Protein AF-A0A942S3J7-F1 (afdb_monomer_lite)

pLDDT: mean 84.18, std 12.58, range [35.84, 96.0]

Sequence (161 aa):
MYAARELVDISQEQAAKLLNTSKQAIADAEAGRLNPMPLKLLKGAAELYGVSSDWLLGIVDDWERDPQTQGSRDFLSGLYNAHLRHYAELVARQDEIQQVNAQALAAIQEIIEAFGIFQNLNPEFQDQMGGARLLKAIKSAETINARLTRENTGKPQLNTR

Foldseek 3Di:
DVVLCVLVPDDLCVLCVQLVHDSVLSVCLVVVNDPPDDPSSLVSSCVVSVFDSCVSVVVDVDRHDDPVVVVVVVVVVVVVVVVVVVVVVVVVVVVVVVVVLVVVLVVLVVVLVVVVVVCVVPVCLCVDDCSVVVVVVNVVSVVVSVVSVVVVVPDDDPPDD

Structure (mmCIF, N/CA/C/O backbone):
data_AF-A0A942S3J7-F1
#
_entry.id   AF-A0A942S3J7-F1
#
loop_
_atom_site.group_PDB
_atom_site.id
_atom_site.type_symbol
_atom_site.label_atom_id
_atom_site.label_alt_id
_atom_site.label_comp_id
_atom_site.label_asym_id
_atom_site.label_entity_id
_atom_site.label_seq_id
_atom_site.pdbx_PDB_ins_code
_atom_site.Cartn_x
_atom_site.Cartn_y
_atom_site.Cartn_z
_atom_site.occupancy
_atom_site.B_iso_or_equiv
_atom_site.auth_seq_id
_atom_site.auth_comp_id
_atom_site.auth_asym_id
_atom_site.auth_atom_id
_atom_site.pdbx_PDB_model_num
ATOM 1 N N . MET A 1 1 ? 21.045 -3.468 -24.730 1.00 85.50 1 MET A N 1
ATOM 2 C CA . MET A 1 1 ? 19.676 -3.001 -25.078 1.00 85.50 1 MET A CA 1
ATOM 3 C C . MET A 1 1 ? 18.541 -3.805 -24.442 1.00 85.50 1 MET A C 1
ATOM 5 O O . MET A 1 1 ? 17.648 -3.169 -23.906 1.00 85.50 1 MET A O 1
ATOM 9 N N . TYR A 1 2 ? 18.554 -5.147 -24.455 1.00 90.81 2 TYR A N 1
ATOM 10 C CA . TYR A 1 2 ? 17.473 -5.968 -23.869 1.00 90.81 2 TYR A CA 1
ATOM 11 C C . TYR A 1 2 ? 17.124 -5.573 -22.423 1.00 90.81 2 TYR A C 1
ATOM 13 O O . TYR A 1 2 ? 15.979 -5.247 -22.131 1.00 90.81 2 TYR A O 1
ATOM 21 N N . ALA A 1 3 ? 18.135 -5.503 -21.549 1.00 88.75 3 ALA A N 1
ATOM 22 C CA . ALA A 1 3 ? 17.953 -5.142 -20.143 1.00 88.75 3 ALA A CA 1
ATOM 23 C C . ALA A 1 3 ? 17.284 -3.765 -19.957 1.00 88.75 3 ALA A C 1
ATOM 25 O O . ALA A 1 3 ? 16.459 -3.603 -19.070 1.00 88.75 3 ALA A O 1
ATOM 26 N N . ALA A 1 4 ? 17.581 -2.796 -20.830 1.00 88.94 4 ALA A N 1
ATOM 27 C CA . ALA A 1 4 ? 16.986 -1.458 -20.799 1.00 88.94 4 ALA A CA 1
ATOM 28 C C . ALA A 1 4 ? 15.475 -1.485 -21.039 1.00 88.94 4 ALA A C 1
ATOM 30 O O . ALA A 1 4 ? 14.718 -0.782 -20.380 1.00 88.94 4 ALA A O 1
ATOM 31 N N . ARG A 1 5 ? 15.045 -2.309 -21.999 1.00 93.12 5 ARG A N 1
ATOM 32 C CA . ARG A 1 5 ? 13.634 -2.460 -22.338 1.00 93.12 5 ARG A CA 1
ATOM 33 C C . ARG A 1 5 ? 12.869 -3.143 -21.203 1.00 93.12 5 ARG A C 1
ATOM 35 O O . ARG A 1 5 ? 11.759 -2.725 -20.894 1.00 93.12 5 ARG A O 1
ATOM 42 N N . GLU A 1 6 ? 13.471 -4.156 -20.580 1.00 91.19 6 GLU A N 1
ATOM 43 C CA . GLU A 1 6 ? 12.883 -4.862 -19.434 1.00 91.19 6 GLU A CA 1
ATOM 44 C C . GLU A 1 6 ? 12.699 -3.944 -18.216 1.00 91.19 6 GLU A C 1
ATOM 46 O O . GLU A 1 6 ? 11.687 -4.055 -17.534 1.00 91.19 6 GLU A O 1
ATOM 51 N N . LEU A 1 7 ? 13.604 -2.983 -17.975 1.00 85.88 7 LEU A N 1
ATOM 52 C CA . LEU A 1 7 ? 13.453 -2.000 -16.886 1.00 85.88 7 LEU A CA 1
ATOM 53 C C . LEU A 1 7 ? 12.169 -1.162 -16.996 1.00 85.88 7 LEU A C 1
ATOM 55 O O . LEU A 1 7 ? 11.655 -0.697 -15.981 1.00 85.88 7 LEU A O 1
ATOM 59 N N . VAL A 1 8 ? 11.663 -0.961 -18.214 1.00 87.44 8 VAL A N 1
ATOM 60 C CA . VAL A 1 8 ? 10.459 -0.160 -18.494 1.00 87.44 8 VAL A CA 1
ATOM 61 C C . VAL A 1 8 ? 9.230 -1.045 -18.762 1.00 87.44 8 VAL A C 1
ATOM 63 O O . VAL A 1 8 ? 8.148 -0.526 -19.007 1.00 87.44 8 VAL A O 1
ATOM 66 N N . ASP A 1 9 ? 9.376 -2.373 -18.692 1.00 92.00 9 ASP A N 1
ATOM 67 C CA . ASP A 1 9 ? 8.303 -3.367 -18.865 1.00 92.00 9 ASP A CA 1
ATOM 68 C C . ASP A 1 9 ? 7.472 -3.183 -20.154 1.00 92.00 9 ASP A C 1
ATOM 70 O O . ASP A 1 9 ? 6.239 -3.209 -20.164 1.00 92.00 9 ASP A O 1
ATOM 74 N N . ILE A 1 10 ? 8.155 -2.963 -21.285 1.00 92.94 10 ILE A N 1
ATOM 75 C CA . ILE A 1 10 ? 7.510 -2.863 -22.605 1.00 92.94 10 ILE A CA 1
ATOM 76 C C . ILE A 1 10 ? 7.964 -3.977 -23.547 1.00 92.94 10 ILE A C 1
ATOM 78 O O . ILE A 1 10 ? 9.126 -4.374 -23.568 1.00 92.94 10 ILE A O 1
ATOM 82 N N . SER A 1 11 ? 7.066 -4.458 -24.404 1.00 95.38 11 SER A N 1
ATOM 83 C CA . SER A 1 11 ? 7.397 -5.446 -25.440 1.00 95.38 11 SER A CA 1
ATOM 84 C C . SER A 1 11 ? 8.248 -4.850 -26.573 1.00 95.38 11 SER A C 1
ATOM 86 O O . SER A 1 11 ? 8.221 -3.646 -26.838 1.00 95.38 11 SER A O 1
ATOM 88 N N . GLN A 1 12 ? 8.951 -5.705 -27.326 1.00 94.88 12 GLN A N 1
ATOM 89 C CA . GLN A 1 12 ? 9.704 -5.290 -28.522 1.00 94.88 12 GLN A CA 1
ATOM 90 C C . GLN A 1 12 ? 8.820 -4.601 -29.578 1.00 94.88 12 GLN A C 1
ATOM 92 O O . GLN A 1 12 ? 9.274 -3.703 -30.284 1.00 94.88 12 GLN A O 1
ATOM 97 N N . GLU A 1 13 ? 7.549 -4.999 -29.693 1.00 96.00 13 GLU A N 1
ATOM 98 C CA . GLU A 1 13 ? 6.592 -4.382 -30.622 1.00 96.00 13 GLU A CA 1
ATOM 99 C C . GLU A 1 13 ? 6.203 -2.967 -30.197 1.00 96.00 13 GLU A C 1
ATOM 101 O O . GLU A 1 13 ? 6.095 -2.075 -31.039 1.00 96.00 13 GLU A O 1
ATOM 106 N N . GLN A 1 14 ? 6.013 -2.745 -28.896 1.00 93.56 14 GLN A N 1
ATOM 107 C CA . GLN A 1 14 ? 5.754 -1.413 -28.353 1.00 93.56 14 GLN A CA 1
ATOM 108 C C . GLN A 1 14 ? 6.986 -0.517 -28.504 1.00 93.56 14 GLN A C 1
ATOM 110 O O . GLN A 1 14 ? 6.858 0.603 -28.995 1.00 93.56 14 GLN A O 1
ATOM 115 N N . ALA A 1 15 ? 8.177 -1.030 -28.184 1.00 94.06 15 ALA A N 1
ATOM 116 C CA . ALA A 1 15 ? 9.434 -0.311 -28.377 1.00 94.06 15 ALA A CA 1
ATOM 117 C C . ALA A 1 15 ? 9.639 0.101 -29.844 1.00 94.06 15 ALA A C 1
ATOM 119 O O . ALA A 1 15 ? 9.968 1.251 -30.123 1.00 94.06 15 ALA A O 1
ATOM 120 N N . ALA A 1 16 ? 9.374 -0.802 -30.792 1.00 95.12 16 ALA A N 1
ATOM 121 C CA . ALA A 1 16 ? 9.476 -0.520 -32.222 1.00 95.12 16 ALA A CA 1
ATOM 122 C C . ALA A 1 16 ? 8.545 0.622 -32.665 1.00 95.12 16 ALA A C 1
ATOM 124 O O . ALA A 1 16 ? 8.973 1.517 -33.393 1.00 95.12 16 ALA A O 1
ATOM 125 N N . LYS A 1 17 ? 7.297 0.637 -32.173 1.00 94.69 17 LYS A N 1
ATOM 126 C CA . LYS A 1 17 ? 6.339 1.724 -32.438 1.00 94.69 17 LYS A CA 1
ATOM 127 C C . LYS A 1 17 ? 6.819 3.060 -31.869 1.00 94.69 17 LYS A C 1
ATOM 129 O O . LYS A 1 17 ? 6.764 4.065 -32.569 1.00 94.69 17 LYS A O 1
ATOM 134 N N . LEU A 1 18 ? 7.309 3.070 -30.629 1.00 92.94 18 LEU A N 1
ATOM 135 C CA . LEU A 1 18 ? 7.769 4.286 -29.946 1.00 92.94 18 LEU A CA 1
ATOM 136 C C . LEU A 1 18 ? 9.058 4.850 -30.559 1.00 92.94 18 LEU A C 1
ATOM 138 O O . LEU A 1 18 ? 9.212 6.062 -30.671 1.00 92.94 18 LEU A O 1
ATOM 142 N N . LEU A 1 19 ? 9.958 3.976 -31.011 1.00 93.06 19 LEU A N 1
ATOM 143 C CA . LEU A 1 19 ? 11.226 4.342 -31.650 1.00 93.06 19 LEU A CA 1
ATOM 144 C C . LEU A 1 19 ? 11.107 4.530 -33.169 1.00 93.06 19 LEU A C 1
ATOM 146 O O . LEU A 1 19 ? 12.117 4.763 -33.834 1.00 93.06 19 LEU A O 1
ATOM 150 N N . ASN A 1 20 ? 9.890 4.430 -33.716 1.00 92.94 20 ASN A N 1
ATOM 151 C CA . ASN A 1 20 ? 9.599 4.526 -35.145 1.00 92.94 20 ASN A CA 1
ATOM 152 C C . ASN A 1 20 ? 10.523 3.634 -36.000 1.00 92.94 20 ASN A C 1
ATOM 154 O O . ASN A 1 20 ? 11.146 4.076 -36.967 1.00 92.94 20 ASN A O 1
ATOM 158 N N . THR A 1 21 ? 10.649 2.370 -35.598 1.00 93.25 21 THR A N 1
ATOM 159 C CA . THR A 1 21 ? 11.492 1.361 -36.248 1.00 93.25 21 THR A CA 1
ATOM 160 C C . THR A 1 21 ? 10.749 0.029 -36.373 1.00 93.25 21 THR A C 1
ATOM 162 O O . THR A 1 21 ? 9.602 -0.107 -35.950 1.00 93.25 21 THR A O 1
ATOM 165 N N . SER A 1 22 ? 11.376 -0.977 -36.983 1.00 94.25 22 SER A N 1
ATOM 166 C CA . SER A 1 22 ? 10.793 -2.316 -37.089 1.00 94.25 22 SER A CA 1
ATOM 167 C C . SER A 1 22 ? 11.074 -3.158 -35.840 1.00 94.25 22 SER A C 1
ATOM 169 O O . SER A 1 22 ? 12.125 -3.032 -35.210 1.00 94.25 22 SER A O 1
ATOM 171 N N . LYS A 1 23 ? 10.163 -4.086 -35.512 1.00 95.06 23 LYS A N 1
ATOM 172 C CA . LYS A 1 23 ? 10.375 -5.093 -34.454 1.00 95.06 23 LYS A CA 1
ATOM 173 C C . LYS A 1 23 ? 11.680 -5.867 -34.669 1.00 95.06 23 LYS A C 1
ATOM 175 O O . LYS A 1 23 ? 12.413 -6.113 -33.718 1.00 95.06 23 LYS A O 1
ATOM 180 N N . GLN A 1 24 ? 11.984 -6.199 -35.925 1.00 93.94 24 GLN A N 1
ATOM 181 C CA . GLN A 1 24 ? 13.206 -6.906 -36.296 1.00 93.94 24 GLN A CA 1
ATOM 182 C C . GLN A 1 24 ? 14.460 -6.089 -35.960 1.00 93.94 24 GLN A C 1
ATOM 184 O O . GLN A 1 24 ? 15.395 -6.626 -35.378 1.00 93.94 24 GLN A O 1
ATOM 189 N N . ALA A 1 25 ? 14.456 -4.782 -36.240 1.00 92.00 25 ALA A N 1
ATOM 190 C CA . ALA A 1 25 ? 15.571 -3.907 -35.889 1.00 92.00 25 ALA A CA 1
ATOM 191 C C . ALA A 1 25 ? 15.788 -3.822 -34.370 1.00 92.00 25 ALA A C 1
ATOM 193 O O . ALA A 1 25 ? 16.934 -3.794 -33.932 1.00 92.00 25 ALA A O 1
ATOM 194 N N . ILE A 1 26 ? 14.717 -3.830 -33.564 1.00 94.50 26 ILE A N 1
ATOM 195 C CA . ILE A 1 26 ? 14.831 -3.919 -32.099 1.00 94.50 26 ILE A CA 1
ATOM 196 C C . ILE A 1 26 ? 15.447 -5.256 -31.684 1.00 94.50 26 ILE A C 1
ATOM 198 O O . ILE A 1 26 ? 16.410 -5.266 -30.926 1.00 94.50 26 ILE A O 1
ATOM 202 N N . ALA A 1 27 ? 14.951 -6.374 -32.216 1.00 94.38 27 ALA A N 1
ATOM 203 C CA . ALA A 1 27 ? 15.473 -7.701 -31.891 1.00 94.38 27 ALA A CA 1
ATOM 204 C C . ALA A 1 27 ? 16.959 -7.859 -32.270 1.00 94.38 27 ALA A C 1
ATOM 206 O O . ALA A 1 27 ? 17.741 -8.428 -31.507 1.00 94.38 27 ALA A O 1
ATOM 207 N N . ASP A 1 28 ? 17.372 -7.331 -33.423 1.00 93.12 28 ASP A N 1
ATOM 208 C CA . ASP A 1 28 ? 18.769 -7.361 -33.858 1.00 93.12 28 ASP A CA 1
ATOM 209 C C . ASP A 1 28 ? 19.652 -6.404 -33.052 1.00 93.12 28 ASP A C 1
ATOM 211 O O . ASP A 1 28 ? 20.807 -6.732 -32.778 1.00 93.12 28 ASP A O 1
ATOM 215 N N . ALA A 1 29 ? 19.124 -5.261 -32.613 1.00 91.81 29 ALA A N 1
ATOM 216 C CA . ALA A 1 29 ? 19.831 -4.354 -31.713 1.00 91.81 29 ALA A CA 1
ATOM 217 C C . ALA A 1 29 ? 20.007 -4.955 -30.307 1.00 91.81 29 ALA A C 1
ATOM 219 O O . ALA A 1 29 ? 21.085 -4.863 -29.722 1.00 91.81 29 ALA A O 1
ATOM 220 N N . GLU A 1 30 ? 18.981 -5.623 -29.776 1.00 91.81 30 GLU A N 1
ATOM 221 C CA . GLU A 1 30 ? 19.030 -6.321 -28.486 1.00 91.81 30 GLU A CA 1
ATOM 222 C C . GLU A 1 30 ? 20.021 -7.483 -28.486 1.00 91.81 30 GLU A C 1
ATOM 224 O O . GLU A 1 30 ? 20.713 -7.687 -27.491 1.00 91.81 30 GLU A O 1
ATOM 229 N N . ALA A 1 31 ? 20.120 -8.199 -29.606 1.00 90.38 31 ALA A N 1
ATOM 230 C CA . ALA A 1 31 ? 21.060 -9.296 -29.790 1.00 90.38 31 ALA A CA 1
ATOM 231 C C . ALA A 1 31 ? 22.469 -8.853 -30.229 1.00 90.38 31 ALA A C 1
ATOM 233 O O . ALA A 1 31 ? 23.307 -9.707 -30.511 1.00 90.38 31 ALA A O 1
ATOM 234 N N . GLY A 1 32 ? 22.727 -7.544 -30.355 1.00 86.75 32 GLY A N 1
ATOM 235 C CA . GLY A 1 32 ? 24.021 -7.009 -30.795 1.00 86.75 32 GLY A CA 1
ATOM 236 C C . GLY A 1 32 ? 24.373 -7.296 -32.262 1.00 86.75 32 GLY A C 1
ATOM 237 O O . GLY A 1 32 ? 25.516 -7.113 -32.669 1.00 86.75 32 GLY A O 1
ATOM 238 N N . ARG A 1 33 ? 23.406 -7.743 -33.072 1.00 88.81 33 ARG A N 1
ATOM 239 C CA . ARG A 1 33 ? 23.584 -8.038 -34.505 1.00 88.81 33 ARG A CA 1
ATOM 240 C C . ARG A 1 33 ? 23.423 -6.809 -35.397 1.00 88.81 33 ARG A C 1
ATOM 242 O O . ARG A 1 33 ? 23.863 -6.828 -36.544 1.00 88.81 33 ARG A O 1
ATOM 249 N N . LEU A 1 34 ? 22.793 -5.747 -34.896 1.00 85.88 34 LEU A N 1
ATOM 250 C CA . LEU A 1 34 ? 22.601 -4.509 -35.646 1.00 85.88 34 LEU A CA 1
ATOM 251 C C . LEU A 1 34 ? 23.893 -3.676 -35.657 1.00 85.88 34 LEU A C 1
ATOM 253 O O . LEU A 1 34 ? 24.117 -2.851 -34.771 1.00 85.88 34 LEU A O 1
ATOM 257 N N . ASN A 1 35 ? 24.732 -3.891 -36.672 1.00 81.56 35 ASN A N 1
ATOM 258 C CA . ASN A 1 35 ? 25.997 -3.180 -36.857 1.00 81.56 35 ASN A CA 1
ATOM 259 C C . ASN A 1 35 ? 26.111 -2.593 -38.285 1.00 81.56 35 ASN A C 1
ATOM 261 O O . ASN A 1 35 ? 26.051 -3.361 -39.246 1.00 81.56 35 ASN A O 1
ATOM 265 N N . PRO A 1 36 ? 26.298 -1.267 -38.452 1.00 79.44 36 PRO A N 1
ATOM 266 C CA . PRO A 1 36 ? 26.341 -0.244 -37.404 1.00 79.44 36 PRO A CA 1
ATOM 267 C C . PRO A 1 36 ? 24.953 0.065 -36.831 1.00 79.44 36 PRO A C 1
ATOM 269 O O . PRO A 1 36 ? 23.967 0.159 -37.564 1.00 79.44 36 PRO A O 1
ATOM 272 N N . MET A 1 37 ? 24.880 0.274 -35.513 1.00 86.38 37 MET A N 1
ATOM 273 C CA . MET A 1 37 ? 23.650 0.736 -34.871 1.00 86.38 37 MET A CA 1
ATOM 274 C C . MET A 1 37 ? 23.370 2.190 -35.286 1.00 86.38 37 MET A C 1
ATOM 276 O O . MET A 1 37 ? 24.226 3.057 -35.088 1.00 86.38 37 MET A O 1
ATOM 280 N N . PRO A 1 38 ? 22.181 2.508 -35.833 1.00 91.50 38 PRO A N 1
ATOM 281 C CA . PRO A 1 38 ? 21.858 3.879 -36.205 1.00 91.50 38 PRO A CA 1
ATOM 282 C C . PRO A 1 38 ? 21.872 4.811 -34.986 1.00 91.50 38 PRO A C 1
ATOM 284 O O . PRO A 1 38 ? 21.157 4.573 -34.015 1.00 91.50 38 PRO A O 1
ATOM 287 N N . LEU A 1 39 ? 22.604 5.930 -35.059 1.00 91.00 39 LEU A N 1
ATOM 288 C CA . LEU A 1 39 ? 22.699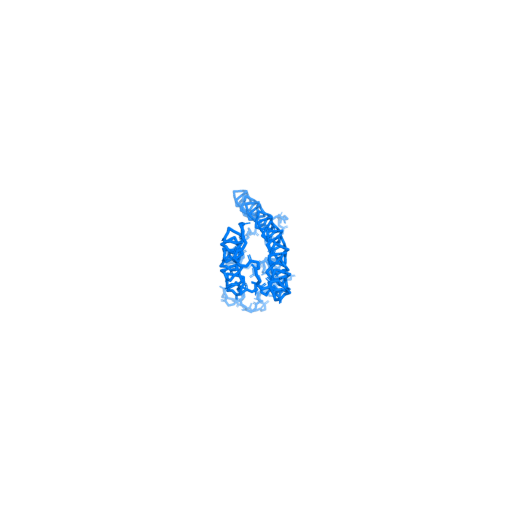 6.902 -33.954 1.00 91.00 39 LEU A CA 1
ATOM 289 C C . LEU A 1 39 ? 21.332 7.429 -33.492 1.00 91.00 39 LEU A C 1
ATOM 291 O O . LEU A 1 39 ? 21.122 7.655 -32.304 1.00 91.00 39 LEU A O 1
ATOM 295 N N . LYS A 1 40 ? 20.381 7.593 -34.421 1.00 92.50 40 LYS A N 1
ATOM 296 C CA . LYS A 1 40 ? 19.001 7.990 -34.098 1.00 92.50 40 LYS A CA 1
ATOM 297 C C . LYS A 1 40 ? 18.291 6.951 -33.226 1.00 92.50 40 LYS A C 1
ATOM 299 O O . LYS A 1 40 ? 17.575 7.335 -32.309 1.00 92.50 40 LYS A O 1
ATOM 304 N N . LEU A 1 41 ? 18.510 5.664 -33.502 1.00 93.06 41 LEU A N 1
ATOM 305 C CA . LEU A 1 41 ? 17.938 4.568 -32.724 1.00 93.06 41 LEU A CA 1
ATOM 306 C C . LEU A 1 41 ? 18.574 4.504 -31.334 1.00 93.06 41 LEU A C 1
ATOM 308 O O . LEU A 1 41 ? 17.851 4.393 -30.352 1.00 93.06 41 LEU A O 1
ATOM 312 N N . LEU A 1 42 ? 19.902 4.635 -31.248 1.00 92.56 42 LEU A N 1
ATOM 313 C CA . LEU A 1 42 ? 20.619 4.661 -29.972 1.00 92.56 42 LEU A CA 1
ATOM 314 C C . LEU A 1 42 ? 20.151 5.825 -29.089 1.00 92.56 42 LEU A C 1
ATOM 316 O O . LEU A 1 42 ? 19.791 5.609 -27.935 1.00 92.56 42 LEU A O 1
ATOM 320 N N . LYS A 1 43 ? 20.092 7.042 -29.648 1.00 92.69 43 LYS A N 1
ATOM 321 C CA . LYS A 1 43 ? 19.589 8.226 -28.941 1.00 92.69 43 LYS A CA 1
ATOM 322 C C . LYS A 1 43 ? 18.150 8.017 -28.466 1.00 92.69 43 LYS A C 1
ATOM 324 O O . LYS A 1 43 ? 17.867 8.214 -27.290 1.00 92.69 43 LYS A O 1
ATOM 329 N N . GLY A 1 44 ? 17.260 7.605 -29.372 1.00 92.12 44 GLY A N 1
ATOM 330 C CA . GLY A 1 44 ? 15.853 7.391 -29.042 1.00 92.12 44 GLY A CA 1
ATOM 331 C C . GLY A 1 44 ? 15.667 6.321 -27.971 1.00 92.12 44 GLY A C 1
ATOM 332 O O . GLY A 1 44 ? 14.837 6.485 -27.089 1.00 92.12 44 GLY A O 1
ATOM 333 N N . ALA A 1 45 ? 16.463 5.251 -27.999 1.00 91.56 45 ALA A N 1
ATOM 334 C CA . ALA A 1 45 ? 16.412 4.200 -26.991 1.00 91.56 45 ALA A CA 1
ATOM 335 C C . ALA A 1 45 ? 16.935 4.656 -25.625 1.00 91.56 45 ALA A C 1
ATOM 337 O O . ALA A 1 45 ? 16.333 4.317 -24.613 1.00 91.56 45 ALA A O 1
ATOM 338 N N . ALA A 1 46 ? 18.017 5.438 -25.583 1.00 90.44 46 ALA A N 1
ATOM 339 C CA . ALA A 1 46 ? 18.519 6.017 -24.336 1.00 90.44 46 ALA A CA 1
ATOM 340 C C . ALA A 1 46 ? 17.465 6.933 -23.690 1.00 90.44 46 ALA A C 1
ATOM 342 O O . ALA A 1 46 ? 17.221 6.866 -22.488 1.00 90.44 46 ALA A O 1
ATOM 343 N N . GLU A 1 47 ? 16.785 7.746 -24.503 1.00 89.00 47 GLU A N 1
ATOM 344 C CA . GLU A 1 47 ? 15.697 8.620 -24.053 1.00 89.00 47 GLU A CA 1
ATOM 345 C C . GLU A 1 47 ? 14.452 7.830 -23.626 1.00 89.00 47 GLU A C 1
ATOM 347 O O . GLU A 1 47 ? 13.901 8.105 -22.564 1.00 89.00 47 GLU A O 1
ATOM 352 N N . LEU A 1 48 ? 14.034 6.833 -24.413 1.00 89.19 48 LEU A N 1
ATOM 353 C CA . LEU A 1 48 ? 12.844 6.026 -24.138 1.00 89.19 48 LEU A CA 1
ATOM 354 C C . LEU A 1 48 ? 13.000 5.174 -22.877 1.00 89.19 48 LEU A C 1
ATOM 356 O O . LEU A 1 48 ? 12.061 5.064 -22.094 1.00 89.19 48 LEU A O 1
ATOM 360 N N . TYR A 1 49 ? 14.167 4.556 -22.694 1.00 89.94 49 TYR A N 1
ATOM 361 C CA . TYR A 1 49 ? 14.418 3.674 -21.558 1.00 89.94 49 TYR A CA 1
ATOM 362 C C . TYR A 1 49 ? 14.936 4.415 -20.321 1.00 89.94 49 TYR A C 1
ATOM 364 O O . TYR A 1 49 ? 15.046 3.815 -19.258 1.00 89.94 49 TYR A O 1
ATOM 372 N N . GLY A 1 50 ? 15.257 5.708 -20.441 1.00 84.12 50 GLY A N 1
ATOM 373 C CA . GLY A 1 50 ? 15.758 6.511 -19.326 1.00 84.12 50 GLY A CA 1
ATOM 374 C C . GLY A 1 50 ? 17.170 6.134 -18.864 1.00 84.12 50 GLY A C 1
ATOM 375 O O . GLY A 1 50 ? 17.511 6.374 -17.710 1.00 84.12 50 GLY A O 1
ATOM 376 N N . VAL A 1 51 ? 17.994 5.568 -19.748 1.00 87.69 51 VAL A N 1
ATOM 377 C CA . VAL A 1 51 ? 19.356 5.083 -19.446 1.00 87.69 51 VAL A CA 1
ATOM 378 C C . VAL A 1 51 ? 20.415 5.852 -20.241 1.00 87.69 51 VAL A C 1
ATOM 380 O O . VAL A 1 51 ? 20.097 6.589 -21.178 1.00 87.69 51 VAL A O 1
ATOM 383 N N . SER A 1 52 ? 21.693 5.699 -19.891 1.00 87.12 52 SER A N 1
ATOM 384 C CA . SER A 1 52 ? 22.792 6.287 -20.668 1.00 87.12 52 SER A CA 1
ATOM 385 C C . SER A 1 52 ? 23.060 5.511 -21.972 1.00 87.12 52 SER A C 1
ATOM 387 O O . SER A 1 52 ? 22.905 4.289 -22.046 1.00 87.12 52 SER A O 1
ATOM 389 N N . SER A 1 53 ? 23.492 6.214 -23.026 1.00 87.19 53 SER A N 1
ATOM 390 C CA . SER A 1 53 ? 23.929 5.568 -24.276 1.00 87.19 53 SER A CA 1
ATOM 391 C C . SER A 1 53 ? 25.142 4.663 -24.052 1.00 87.19 53 SER A C 1
ATOM 393 O O . SER A 1 53 ? 25.242 3.614 -24.683 1.00 87.19 53 SER A O 1
ATOM 395 N N . ASP A 1 54 ? 26.031 5.046 -23.132 1.00 85.38 54 ASP A N 1
ATOM 396 C CA . ASP A 1 54 ? 27.221 4.274 -22.772 1.00 85.38 54 ASP A CA 1
ATOM 397 C C . ASP A 1 54 ? 26.836 2.921 -22.168 1.00 85.38 54 ASP A C 1
ATOM 399 O O . ASP A 1 54 ? 27.419 1.898 -22.524 1.00 85.38 54 ASP A O 1
ATOM 403 N N . TRP A 1 55 ? 25.790 2.885 -21.338 1.00 85.56 55 TRP A N 1
ATOM 404 C CA . TRP A 1 55 ? 25.259 1.637 -20.801 1.00 85.56 55 TRP A CA 1
ATOM 405 C C . TRP A 1 55 ? 24.582 0.782 -21.877 1.00 85.56 55 TRP A C 1
ATOM 407 O O . TRP A 1 55 ? 24.781 -0.431 -21.936 1.00 85.56 55 TRP A O 1
ATOM 417 N N . LEU A 1 56 ? 23.830 1.394 -22.803 1.00 88.25 56 LEU A N 1
ATOM 418 C CA . LEU A 1 56 ? 23.230 0.656 -23.926 1.00 88.25 56 LEU A CA 1
ATOM 419 C C . LEU A 1 56 ? 24.271 -0.025 -24.819 1.00 88.25 56 LEU A C 1
ATOM 421 O O . LEU A 1 56 ? 23.975 -1.091 -25.369 1.00 88.25 56 LEU A O 1
ATOM 425 N N . LEU A 1 57 ? 25.446 0.595 -24.950 1.00 86.50 57 LEU A N 1
ATOM 426 C CA . LEU A 1 57 ? 26.609 0.083 -25.673 1.00 86.50 57 LEU A CA 1
ATOM 427 C C . LEU A 1 57 ? 27.478 -0.871 -24.833 1.00 86.50 57 LEU A C 1
ATOM 429 O O . LEU A 1 57 ? 28.399 -1.469 -25.384 1.00 86.50 57 LEU A O 1
ATOM 433 N N . GLY A 1 58 ? 27.191 -1.035 -23.538 1.00 84.44 58 GLY A N 1
ATOM 434 C CA . GLY A 1 58 ? 27.966 -1.881 -22.626 1.00 84.44 58 GLY A CA 1
ATOM 435 C C . GLY A 1 58 ? 29.351 -1.323 -22.280 1.00 84.44 58 GLY A C 1
ATOM 436 O O . GLY A 1 58 ? 30.259 -2.092 -21.990 1.00 84.44 58 GLY A O 1
ATOM 437 N N . ILE A 1 59 ? 29.536 -0.001 -22.359 1.00 84.00 59 ILE A N 1
ATOM 438 C CA . ILE A 1 59 ? 30.781 0.691 -21.978 1.00 84.00 59 ILE A CA 1
ATOM 439 C C . ILE A 1 59 ? 30.864 0.850 -20.452 1.00 84.00 59 ILE A C 1
ATOM 441 O O . ILE A 1 59 ? 31.955 0.848 -19.884 1.00 84.00 59 ILE A O 1
ATOM 445 N N . VAL A 1 60 ? 29.710 0.981 -19.796 1.00 81.12 60 VAL A N 1
ATOM 446 C CA . VAL A 1 60 ? 29.562 1.067 -18.339 1.00 81.12 60 VAL A CA 1
ATOM 447 C C . VAL A 1 60 ? 28.581 0.001 -17.859 1.00 81.12 60 VAL A C 1
ATOM 449 O O . VAL A 1 60 ? 27.634 -0.326 -18.574 1.00 81.12 60 VAL A O 1
ATOM 452 N N . ASP A 1 61 ? 28.794 -0.522 -16.650 1.00 76.81 61 ASP A N 1
ATOM 453 C CA . ASP A 1 61 ? 27.926 -1.546 -16.047 1.00 76.81 61 ASP A CA 1
ATOM 454 C C . ASP A 1 61 ? 26.677 -0.947 -15.372 1.00 76.81 61 ASP A C 1
ATOM 456 O O . ASP A 1 61 ? 25.667 -1.636 -15.208 1.00 76.81 61 ASP A O 1
ATOM 460 N N . ASP A 1 62 ? 26.723 0.344 -15.023 1.00 73.88 62 ASP A N 1
ATOM 461 C CA . ASP A 1 62 ? 25.628 1.066 -14.372 1.00 73.88 62 ASP A CA 1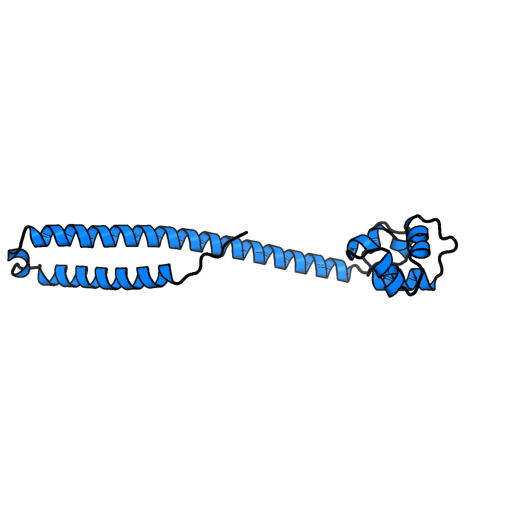
ATOM 462 C C . ASP A 1 62 ? 24.773 1.837 -15.391 1.00 73.88 62 ASP A C 1
ATOM 464 O O . ASP A 1 62 ? 25.283 2.557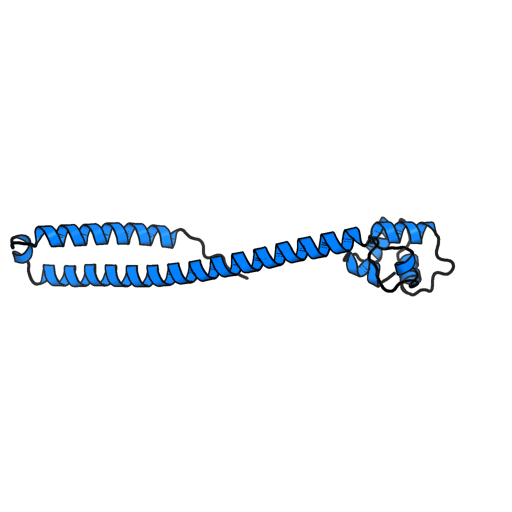 -16.254 1.00 73.88 62 ASP A O 1
ATOM 468 N N . TRP A 1 63 ? 23.457 1.653 -15.302 1.00 67.88 63 TRP A N 1
ATOM 469 C CA . TRP A 1 63 ? 22.472 2.239 -16.211 1.00 67.88 63 TRP A CA 1
ATOM 470 C C . TRP A 1 63 ? 22.073 3.662 -15.823 1.00 67.88 63 TRP A C 1
ATOM 472 O O . TRP A 1 63 ? 21.454 4.367 -16.629 1.00 67.88 63 TRP A O 1
ATOM 482 N N . GLU A 1 64 ? 22.411 4.082 -14.605 1.00 63.91 64 GLU A N 1
ATOM 483 C CA . GLU A 1 64 ? 21.974 5.342 -14.027 1.00 63.91 64 GLU A CA 1
ATOM 484 C C . GLU A 1 64 ? 22.724 6.534 -14.649 1.00 63.91 64 GLU A C 1
ATOM 486 O O . GLU A 1 64 ? 23.946 6.565 -14.781 1.00 63.91 64 GLU A O 1
ATOM 491 N N . ARG A 1 65 ? 21.957 7.528 -15.107 1.00 61.81 65 ARG A N 1
ATOM 492 C CA . ARG A 1 65 ? 22.450 8.616 -15.967 1.00 61.81 65 ARG A CA 1
ATOM 493 C C . ARG A 1 65 ? 23.112 9.767 -15.188 1.00 61.81 65 ARG A C 1
ATOM 495 O O . ARG A 1 65 ? 23.796 10.577 -15.809 1.00 61.81 65 ARG A O 1
ATOM 502 N N . ASP A 1 66 ? 22.894 9.861 -13.870 1.00 65.88 66 ASP A N 1
ATOM 503 C CA . ASP A 1 66 ? 23.362 10.962 -13.008 1.00 65.88 66 ASP A CA 1
ATOM 504 C C . ASP A 1 66 ? 23.392 10.555 -11.509 1.00 65.88 66 ASP A C 1
ATOM 506 O O . ASP A 1 66 ? 22.352 10.131 -10.987 1.00 65.88 66 ASP A O 1
ATOM 510 N N . PRO A 1 67 ? 24.512 10.748 -10.778 1.00 62.03 67 PRO A N 1
ATOM 511 C CA . PRO A 1 67 ? 24.599 10.554 -9.322 1.00 62.03 67 PRO A CA 1
ATOM 512 C C . PRO A 1 67 ? 23.515 11.274 -8.494 1.00 62.03 67 PRO A C 1
ATOM 514 O O . PRO A 1 67 ? 23.126 10.798 -7.427 1.00 62.03 67 PRO A O 1
ATOM 517 N N . GLN A 1 68 ? 22.988 12.411 -8.965 1.00 62.78 68 GLN A N 1
ATOM 518 C CA . GLN A 1 68 ? 21.887 13.125 -8.295 1.00 62.78 68 GLN A CA 1
ATOM 519 C C . GLN A 1 68 ? 20.557 12.357 -8.359 1.00 62.78 68 GLN A C 1
ATOM 521 O O . GLN A 1 68 ? 19.734 12.431 -7.440 1.00 62.78 68 GLN A O 1
ATOM 526 N N . THR A 1 69 ? 20.347 11.593 -9.434 1.00 66.25 69 THR A N 1
ATOM 527 C CA . THR A 1 69 ? 19.144 10.768 -9.616 1.00 66.25 69 THR A CA 1
ATOM 528 C C . THR A 1 69 ? 19.188 9.545 -8.697 1.00 66.25 69 THR A C 1
ATOM 530 O O . THR A 1 69 ? 18.175 9.222 -8.074 1.00 66.25 69 THR A O 1
ATOM 533 N N . GLN A 1 70 ? 20.375 8.956 -8.513 1.00 66.56 70 GLN A N 1
ATOM 534 C CA . GLN A 1 70 ? 20.616 7.855 -7.575 1.00 66.56 70 GLN A CA 1
ATOM 535 C C . GLN A 1 70 ? 20.291 8.261 -6.131 1.00 66.56 70 GLN A C 1
ATOM 537 O O . GLN A 1 70 ? 19.459 7.638 -5.471 1.00 66.56 70 GLN A O 1
ATOM 542 N N . GLY A 1 71 ? 20.850 9.387 -5.666 1.00 71.62 71 GLY A N 1
ATOM 543 C CA . GLY A 1 71 ? 20.592 9.886 -4.311 1.00 71.62 71 GLY A CA 1
ATOM 544 C C . GLY A 1 71 ? 19.119 10.228 -4.064 1.00 71.62 71 GLY A C 1
ATOM 545 O O . GLY A 1 71 ? 18.581 9.947 -2.992 1.00 71.62 71 GLY A O 1
ATOM 546 N N . SER A 1 72 ? 18.437 1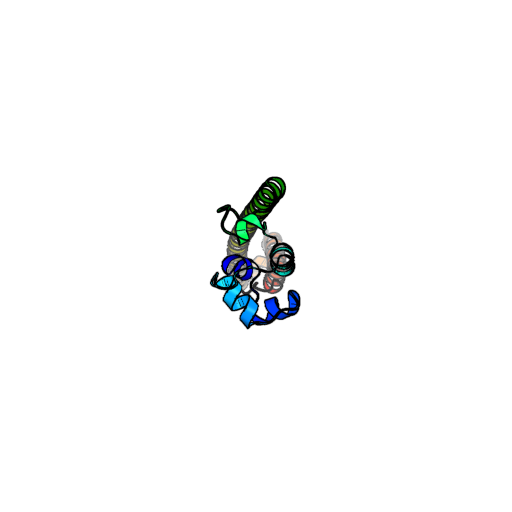0.776 -5.073 1.00 76.94 72 SER A N 1
ATOM 547 C CA . SER A 1 72 ? 17.002 11.074 -4.995 1.00 76.94 72 SER A CA 1
ATOM 548 C C . SER A 1 72 ? 16.161 9.801 -4.870 1.00 76.94 72 SER A C 1
ATOM 550 O O . SER A 1 72 ? 15.225 9.749 -4.070 1.00 76.94 72 SER A O 1
ATOM 552 N N . ARG A 1 73 ? 16.500 8.752 -5.625 1.00 75.12 73 ARG A N 1
ATOM 553 C CA . ARG A 1 73 ? 15.802 7.464 -5.581 1.00 75.12 73 ARG A CA 1
ATOM 554 C C . ARG A 1 73 ? 16.021 6.739 -4.258 1.00 75.12 73 ARG A C 1
ATOM 556 O O . ARG A 1 73 ? 15.047 6.250 -3.681 1.00 75.12 73 ARG A O 1
ATOM 563 N N . ASP A 1 74 ? 17.254 6.688 -3.771 1.00 77.69 74 ASP A N 1
ATOM 564 C CA . ASP A 1 74 ? 17.586 6.054 -2.492 1.00 77.69 74 ASP A CA 1
ATOM 565 C C . ASP A 1 74 ? 16.888 6.762 -1.334 1.00 77.69 74 ASP A C 1
ATOM 567 O O . ASP A 1 74 ? 16.302 6.116 -0.461 1.00 77.69 74 ASP A O 1
ATOM 571 N N . PHE A 1 75 ? 16.859 8.095 -1.371 1.00 81.69 75 PHE A N 1
ATOM 572 C CA . PHE A 1 75 ? 16.128 8.900 -0.404 1.00 81.69 75 PHE A CA 1
ATOM 573 C C . PHE A 1 75 ? 14.623 8.602 -0.422 1.00 81.69 75 PHE A C 1
ATOM 575 O O . PHE A 1 75 ? 14.043 8.307 0.625 1.00 81.69 75 PHE A O 1
ATOM 582 N N . LEU A 1 76 ? 13.983 8.624 -1.598 1.00 84.56 76 LEU A N 1
ATOM 583 C CA . LEU A 1 76 ? 12.552 8.327 -1.732 1.00 84.56 76 LEU A CA 1
ATOM 584 C C . LEU A 1 76 ? 12.217 6.891 -1.313 1.00 84.56 76 LEU A C 1
ATOM 586 O O . LEU A 1 76 ? 11.223 6.666 -0.625 1.00 84.56 76 LEU A O 1
ATOM 590 N N . SER A 1 77 ? 13.065 5.927 -1.671 1.00 83.62 77 SER A N 1
ATOM 591 C CA . SER A 1 77 ? 12.910 4.524 -1.272 1.00 83.62 77 SER A CA 1
ATOM 592 C C . SER A 1 77 ? 13.058 4.363 0.243 1.00 83.62 77 SER A C 1
ATOM 594 O O . SER A 1 77 ? 12.281 3.649 0.877 1.00 83.62 77 SER A O 1
ATOM 596 N N . GLY A 1 78 ? 14.012 5.073 0.851 1.00 90.38 78 GLY A N 1
ATOM 597 C CA . GLY A 1 78 ? 14.193 5.133 2.298 1.00 90.38 78 GLY A CA 1
ATOM 598 C C . GLY A 1 78 ? 12.976 5.714 3.019 1.00 90.38 78 GLY A C 1
ATOM 599 O O . GLY A 1 78 ? 12.482 5.102 3.968 1.00 90.38 78 GLY A O 1
ATOM 600 N N . LEU A 1 79 ? 12.449 6.845 2.538 1.00 92.62 79 LEU A N 1
ATOM 601 C CA . LEU A 1 79 ? 11.225 7.456 3.065 1.00 92.62 79 LEU A CA 1
ATOM 602 C C . LEU A 1 79 ? 10.025 6.516 2.954 1.00 92.62 79 LEU A C 1
ATOM 604 O O . LEU A 1 79 ? 9.303 6.329 3.931 1.00 92.62 79 LEU A O 1
ATOM 608 N N . TYR A 1 80 ? 9.831 5.898 1.789 1.00 88.19 80 TYR A N 1
ATOM 609 C CA . TYR A 1 80 ? 8.738 4.959 1.559 1.00 88.19 80 TYR A CA 1
ATOM 610 C C . TYR A 1 80 ? 8.809 3.764 2.517 1.00 88.19 80 TYR A C 1
ATOM 612 O O . TYR A 1 80 ? 7.818 3.418 3.158 1.00 88.19 80 TYR A O 1
ATOM 620 N N . ASN A 1 81 ? 9.995 3.183 2.697 1.00 89.38 81 ASN A N 1
ATOM 621 C CA . ASN A 1 81 ? 10.199 2.068 3.620 1.00 89.38 81 ASN A CA 1
ATOM 622 C C . ASN A 1 81 ? 9.987 2.465 5.086 1.00 89.38 81 ASN A C 1
ATOM 624 O O . ASN A 1 81 ? 9.398 1.701 5.851 1.00 89.38 81 ASN A O 1
ATOM 628 N N . ALA A 1 82 ? 10.445 3.651 5.493 1.00 93.00 82 ALA A N 1
ATOM 629 C CA . ALA A 1 82 ? 10.203 4.166 6.839 1.00 93.00 82 ALA A CA 1
ATOM 630 C C . ALA A 1 82 ? 8.703 4.378 7.091 1.00 93.00 82 ALA A C 1
ATOM 632 O O . ALA A 1 82 ? 8.185 3.982 8.135 1.00 93.00 82 ALA A O 1
ATOM 633 N N . HIS A 1 83 ? 8.000 4.928 6.102 1.00 91.81 83 HIS A N 1
ATOM 634 C CA . HIS A 1 83 ? 6.556 5.105 6.139 1.00 91.81 83 HIS A CA 1
ATOM 635 C C . HIS A 1 83 ? 5.853 3.751 6.279 1.00 91.81 83 HIS A C 1
ATOM 637 O O . HIS A 1 83 ? 5.098 3.561 7.225 1.00 91.81 83 HIS A O 1
ATOM 643 N N . LEU A 1 84 ? 6.165 2.768 5.425 1.00 92.19 84 LEU A N 1
ATOM 644 C CA . LEU A 1 84 ? 5.586 1.421 5.501 1.00 92.19 84 LEU A CA 1
ATOM 645 C C . LEU A 1 84 ? 5.758 0.768 6.877 1.00 92.19 84 LEU A C 1
ATOM 647 O O . LEU A 1 84 ? 4.801 0.201 7.403 1.00 92.19 84 LEU A O 1
ATOM 651 N N . ARG A 1 85 ? 6.947 0.874 7.484 1.00 93.12 85 ARG A N 1
ATOM 652 C CA . ARG A 1 85 ? 7.186 0.368 8.846 1.00 93.12 85 ARG A CA 1
ATOM 653 C C . ARG A 1 85 ? 6.276 1.046 9.862 1.00 93.12 85 ARG A C 1
ATOM 655 O O . ARG A 1 85 ? 5.660 0.362 10.670 1.00 93.12 85 ARG A O 1
ATOM 662 N N . HIS A 1 86 ? 6.139 2.366 9.780 1.00 94.19 86 HIS A N 1
ATOM 663 C CA . HIS A 1 86 ? 5.253 3.103 10.670 1.00 94.19 86 HIS A CA 1
ATOM 664 C C . HIS A 1 86 ? 3.782 2.685 10.506 1.00 94.19 86 HIS A C 1
ATOM 666 O O . HIS A 1 86 ? 3.088 2.491 11.501 1.00 94.19 86 HIS A O 1
ATOM 672 N N . TYR A 1 87 ? 3.305 2.464 9.274 1.00 91.00 87 TYR A N 1
ATOM 673 C CA . TYR A 1 87 ? 1.955 1.924 9.060 1.00 91.00 87 TYR A CA 1
ATOM 674 C C . TYR A 1 87 ? 1.791 0.528 9.648 1.00 91.00 87 TYR A C 1
ATOM 676 O O . TYR A 1 87 ? 0.771 0.265 10.279 1.00 91.00 87 TYR A O 1
ATOM 684 N N . ALA A 1 88 ? 2.780 -0.351 9.481 1.00 92.56 88 ALA A N 1
ATOM 685 C CA . ALA A 1 88 ? 2.739 -1.682 10.076 1.00 92.56 88 ALA A CA 1
ATOM 686 C C . ALA A 1 88 ? 2.641 -1.612 11.611 1.00 92.56 88 ALA A C 1
ATOM 688 O O . ALA A 1 88 ? 1.826 -2.315 12.205 1.00 92.56 88 ALA A O 1
ATOM 689 N N . GLU A 1 89 ? 3.395 -0.713 12.251 1.00 94.56 89 GLU A N 1
ATOM 690 C CA . GLU A 1 89 ? 3.307 -0.467 13.696 1.00 94.56 89 GLU A CA 1
ATOM 691 C C . GLU A 1 89 ? 1.934 0.071 14.123 1.00 94.56 89 GLU A C 1
ATOM 693 O O . GLU A 1 89 ? 1.379 -0.377 15.128 1.00 94.56 89 GLU A O 1
ATOM 698 N N . LEU A 1 90 ? 1.363 1.020 13.373 1.00 93.81 90 LEU A N 1
ATOM 699 C CA . LEU A 1 90 ? 0.030 1.560 13.660 1.00 93.81 90 LEU A CA 1
ATOM 700 C C . LEU A 1 90 ? -1.057 0.487 13.542 1.00 93.81 90 LEU A C 1
ATOM 702 O O . LEU A 1 90 ? -1.953 0.434 14.384 1.00 93.81 90 LEU A O 1
ATOM 706 N N . VAL A 1 91 ? -0.965 -0.379 12.531 1.00 91.56 91 VAL A N 1
ATOM 707 C CA . VAL A 1 91 ? -1.889 -1.504 12.342 1.00 91.56 91 VAL A CA 1
ATOM 708 C C . VAL A 1 91 ? -1.764 -2.506 13.490 1.00 91.56 91 VAL A C 1
ATOM 710 O O . VAL A 1 91 ? -2.782 -2.903 14.048 1.00 91.56 91 VAL A O 1
ATOM 713 N N . ALA A 1 92 ? -0.543 -2.856 13.904 1.00 91.31 92 ALA A N 1
ATOM 714 C CA . ALA A 1 92 ? -0.325 -3.753 15.039 1.00 91.31 92 ALA A CA 1
ATOM 715 C C . ALA A 1 92 ? -0.914 -3.185 16.344 1.00 91.31 92 ALA A C 1
ATOM 717 O O . ALA A 1 92 ? -1.652 -3.873 17.045 1.00 91.31 92 ALA A O 1
ATOM 718 N N . ARG A 1 93 ? -0.686 -1.895 16.634 1.00 91.75 93 ARG A N 1
ATOM 719 C CA . ARG A 1 93 ? -1.306 -1.230 17.796 1.00 91.75 93 ARG A CA 1
ATOM 720 C C . ARG A 1 93 ? -2.828 -1.195 17.711 1.00 91.75 93 ARG A C 1
ATOM 722 O O . ARG A 1 93 ? -3.506 -1.262 18.734 1.00 91.75 93 ARG A O 1
ATOM 729 N N . GLN A 1 94 ? -3.382 -1.039 16.511 1.00 88.19 94 GLN A N 1
ATOM 730 C CA . GLN A 1 94 ? -4.827 -1.064 16.328 1.00 88.19 94 GLN A CA 1
ATOM 731 C C . GLN A 1 94 ? -5.405 -2.443 16.665 1.00 88.19 94 GLN A C 1
ATOM 733 O O . GLN A 1 94 ? -6.464 -2.499 17.291 1.00 88.19 94 GLN A O 1
ATOM 738 N N . ASP A 1 95 ? -4.716 -3.518 16.288 1.00 88.19 95 ASP A N 1
ATOM 739 C CA . ASP A 1 95 ? -5.117 -4.889 16.608 1.00 88.19 95 ASP A CA 1
ATOM 740 C C . ASP A 1 95 ? -5.092 -5.141 18.126 1.00 88.19 95 ASP A C 1
ATOM 742 O O . ASP A 1 95 ? -6.083 -5.595 18.699 1.00 88.19 95 ASP A O 1
ATOM 746 N N . GLU A 1 96 ? -4.032 -4.701 18.816 1.00 90.88 96 GLU A N 1
ATOM 747 C CA . GLU A 1 96 ? -3.947 -4.754 20.286 1.00 90.88 96 GLU A CA 1
ATOM 748 C C . GLU A 1 96 ? -5.124 -4.024 20.960 1.00 90.88 96 GLU A C 1
ATOM 750 O O . GLU A 1 96 ? -5.775 -4.556 21.863 1.00 90.88 96 GLU A O 1
ATOM 755 N N . ILE A 1 97 ? -5.450 -2.810 20.498 1.00 89.69 97 ILE A N 1
ATOM 756 C CA . ILE A 1 97 ? -6.588 -2.034 21.017 1.00 89.69 97 ILE A CA 1
ATOM 757 C C . ILE A 1 97 ? -7.911 -2.759 20.744 1.00 89.69 97 ILE A C 1
ATOM 759 O O . ILE A 1 97 ? -8.796 -2.771 21.603 1.00 89.69 97 ILE A O 1
ATOM 763 N N . GLN A 1 98 ? -8.075 -3.362 19.565 1.00 88.38 98 GLN A N 1
ATOM 764 C CA . GLN A 1 98 ? -9.274 -4.131 19.235 1.00 88.38 98 GLN A CA 1
ATOM 765 C C . GLN A 1 98 ? -9.424 -5.354 20.138 1.00 88.38 98 GLN A C 1
ATOM 767 O O . GLN A 1 98 ? -10.529 -5.610 20.619 1.00 88.38 98 GLN A O 1
ATOM 772 N N . GLN A 1 99 ? -8.330 -6.054 20.435 1.00 88.81 99 GLN A N 1
ATOM 773 C CA . GLN A 1 99 ? -8.335 -7.202 21.333 1.00 88.81 99 GLN A CA 1
ATOM 774 C C . GLN A 1 99 ? -8.736 -6.805 22.760 1.00 88.81 99 GLN A C 1
ATOM 776 O O . GLN A 1 99 ? -9.622 -7.433 23.345 1.00 88.81 99 GLN A O 1
ATOM 781 N N . VAL A 1 100 ? -8.149 -5.734 23.305 1.00 90.25 100 VAL A N 1
ATOM 782 C CA . VAL A 1 100 ? -8.505 -5.215 24.638 1.00 90.25 100 VAL A CA 1
ATOM 783 C C . VAL A 1 100 ? -9.969 -4.772 24.680 1.00 90.25 100 VAL A C 1
ATOM 785 O O . VAL A 1 100 ? -10.690 -5.093 25.624 1.00 90.25 100 VAL A O 1
ATOM 788 N N . ASN A 1 101 ? -10.446 -4.090 23.637 1.00 89.56 101 ASN A N 1
ATOM 789 C CA . ASN A 1 101 ? -11.844 -3.674 23.551 1.00 89.56 101 ASN A CA 1
ATOM 790 C C . ASN A 1 101 ? -12.800 -4.872 23.486 1.00 89.56 101 ASN A C 1
ATOM 792 O O . ASN A 1 101 ? -13.844 -4.847 24.133 1.00 89.56 101 ASN A O 1
ATOM 796 N N . ALA A 1 102 ? -12.458 -5.926 22.742 1.00 88.00 102 ALA A N 1
ATOM 797 C CA . ALA A 1 102 ? -13.266 -7.141 22.674 1.00 88.00 102 ALA A CA 1
ATOM 798 C C . ALA A 1 102 ? -13.371 -7.828 24.045 1.00 88.00 102 ALA A C 1
ATOM 800 O O . ALA A 1 102 ? -14.464 -8.215 24.457 1.00 88.00 102 ALA A O 1
ATOM 801 N N . GLN A 1 103 ? -12.259 -7.913 24.783 1.00 90.50 103 GLN A N 1
ATOM 802 C CA . GLN A 1 103 ? -12.243 -8.451 26.147 1.00 90.50 103 GLN A CA 1
ATOM 803 C C . GLN A 1 103 ? -13.082 -7.601 27.111 1.00 90.50 103 GLN A C 1
ATOM 805 O O . GLN A 1 103 ? -13.871 -8.142 27.883 1.00 90.50 103 GLN A O 1
ATOM 810 N N . ALA A 1 104 ? -12.964 -6.272 27.040 1.00 88.94 104 ALA A N 1
ATOM 811 C CA . ALA A 1 104 ? -13.758 -5.365 27.863 1.00 88.94 104 ALA A CA 1
ATOM 812 C C . ALA A 1 104 ? -15.264 -5.495 27.577 1.00 88.94 104 ALA A C 1
ATOM 814 O O . ALA A 1 104 ? -16.066 -5.511 28.509 1.00 88.94 104 ALA A O 1
ATOM 815 N N . LEU A 1 105 ? -15.654 -5.632 26.304 1.00 89.38 105 LEU A N 1
ATOM 816 C CA . LEU A 1 105 ? -17.051 -5.846 25.920 1.00 89.38 105 LEU A CA 1
ATOM 817 C C . LEU A 1 105 ? -17.602 -7.166 26.458 1.00 89.38 105 LEU A C 1
ATOM 819 O O . LEU A 1 105 ? -18.704 -7.176 27.001 1.00 89.38 105 LEU A O 1
ATOM 823 N N . ALA A 1 106 ? -16.830 -8.251 26.359 1.00 90.12 106 ALA A N 1
ATOM 824 C CA . ALA A 1 106 ? -17.222 -9.542 26.913 1.00 90.12 106 ALA A CA 1
ATOM 825 C C . ALA A 1 106 ? -17.444 -9.461 28.434 1.00 90.12 106 ALA A C 1
ATOM 827 O O . ALA A 1 106 ? -18.480 -9.903 28.924 1.00 90.12 106 ALA A O 1
ATOM 828 N N . ALA A 1 107 ? -16.532 -8.812 29.166 1.00 91.38 107 ALA A N 1
ATOM 829 C CA . ALA A 1 107 ? -16.660 -8.638 30.612 1.00 91.38 107 ALA A CA 1
ATOM 830 C C . ALA A 1 107 ? -17.870 -7.767 31.004 1.00 91.38 107 ALA A C 1
ATOM 832 O O . ALA A 1 107 ? -18.578 -8.076 31.961 1.00 91.38 107 ALA A O 1
ATOM 833 N N . ILE A 1 108 ? -18.142 -6.682 30.267 1.00 90.75 108 ILE A N 1
ATOM 834 C CA . ILE A 1 108 ? -19.325 -5.839 30.508 1.00 90.75 108 ILE A CA 1
ATOM 835 C C . ILE A 1 108 ? -20.611 -6.637 30.273 1.00 90.75 108 ILE A C 1
ATOM 837 O O . ILE A 1 108 ? -21.537 -6.545 31.078 1.00 90.75 108 ILE A O 1
ATOM 841 N N . GLN A 1 109 ? -20.665 -7.419 29.193 1.00 90.75 109 GLN A N 1
ATOM 842 C CA . GLN A 1 109 ? -21.816 -8.259 28.878 1.00 90.75 109 GLN A CA 1
ATOM 843 C C . GLN A 1 109 ? -22.067 -9.299 29.978 1.00 90.75 109 GLN A C 1
ATOM 845 O O . GLN A 1 109 ? -23.195 -9.421 30.449 1.00 90.75 109 GLN A O 1
ATOM 850 N N . GLU A 1 110 ? -21.016 -9.971 30.450 1.00 93.38 110 GLU A N 1
ATOM 851 C CA . GLU A 1 110 ? -21.101 -10.945 31.544 1.00 93.38 110 GLU A CA 1
ATOM 852 C C . GLU A 1 110 ? -21.626 -10.308 32.841 1.00 93.38 110 GLU A C 1
ATOM 854 O O . GLU A 1 110 ? -22.500 -10.869 33.499 1.00 93.38 110 GLU A O 1
ATOM 859 N N . ILE A 1 111 ? -21.168 -9.097 33.184 1.00 91.50 111 ILE A N 1
ATOM 860 C CA . ILE A 1 111 ? -21.668 -8.352 34.352 1.00 91.50 111 ILE A CA 1
ATOM 861 C C . ILE A 1 111 ? -23.161 -8.033 34.210 1.00 91.50 111 ILE A C 1
ATOM 863 O O . ILE A 1 111 ? -23.911 -8.183 35.177 1.00 91.50 111 ILE A O 1
ATOM 867 N N . ILE A 1 112 ? -23.599 -7.584 33.030 1.00 90.56 112 ILE A N 1
ATOM 868 C CA . ILE A 1 112 ? -25.009 -7.260 32.766 1.00 90.56 112 ILE A CA 1
ATOM 869 C C . ILE A 1 112 ? -25.876 -8.519 32.903 1.00 90.56 112 ILE A C 1
ATOM 871 O O . ILE A 1 112 ? -26.904 -8.485 33.579 1.00 90.56 112 ILE A O 1
ATOM 875 N N . GLU A 1 113 ? -25.449 -9.638 32.318 1.00 91.94 113 GLU A N 1
ATOM 876 C CA . GLU A 1 113 ? -26.166 -10.917 32.380 1.00 91.94 113 GLU A CA 1
ATOM 877 C C . GLU A 1 113 ? -26.238 -11.468 33.808 1.00 91.94 113 GLU A C 1
ATOM 879 O O . GLU A 1 113 ? -27.325 -11.792 34.296 1.00 91.94 113 GLU A O 1
ATOM 884 N N . ALA A 1 114 ? -25.105 -11.509 34.515 1.00 91.19 114 ALA A N 1
ATOM 885 C CA . ALA A 1 114 ? -25.040 -11.956 35.903 1.00 91.19 114 ALA A CA 1
ATOM 886 C C . ALA A 1 114 ? -25.926 -11.095 36.813 1.00 91.19 114 ALA A C 1
ATOM 888 O O . ALA A 1 114 ? -26.631 -11.616 37.683 1.00 91.19 114 ALA A O 1
ATOM 889 N N . PHE A 1 115 ? -25.946 -9.779 36.589 1.00 89.81 115 PHE A N 1
ATOM 890 C CA . PHE A 1 115 ? -26.810 -8.880 37.339 1.00 89.81 115 PHE A CA 1
ATOM 891 C C . PHE A 1 115 ? -28.296 -9.078 37.011 1.00 89.81 115 PHE A C 1
ATOM 893 O O . PHE A 1 115 ? -29.123 -9.041 37.921 1.00 89.81 115 PHE A O 1
ATOM 900 N N . GLY A 1 116 ? -28.647 -9.350 35.751 1.00 88.44 116 GLY A N 1
ATOM 901 C CA . GLY A 1 116 ? -30.015 -9.705 35.365 1.00 88.44 116 GLY A CA 1
ATOM 902 C C . GLY A 1 116 ? -30.515 -10.961 36.089 1.00 88.44 116 GLY A C 1
ATOM 903 O O . GLY A 1 116 ? -31.624 -10.973 36.623 1.00 88.44 116 GLY A O 1
ATOM 904 N N . ILE A 1 117 ? -29.671 -11.993 36.197 1.00 89.88 117 ILE A N 1
ATOM 905 C CA . ILE A 1 117 ? -29.977 -13.205 36.976 1.00 89.88 117 ILE A CA 1
ATOM 906 C C . ILE A 1 117 ? -30.151 -12.864 38.463 1.00 89.88 117 ILE A C 1
ATOM 908 O O . ILE A 1 117 ? -31.126 -13.290 39.083 1.00 89.88 117 ILE A O 1
ATOM 912 N N . PHE A 1 118 ? -29.241 -12.069 39.031 1.00 88.50 118 PHE A N 1
ATOM 913 C CA . PHE A 1 118 ? -29.312 -11.643 40.429 1.00 88.50 118 PHE A CA 1
ATOM 914 C C . PHE A 1 118 ? -30.614 -10.895 40.748 1.00 88.50 118 PHE A C 1
ATOM 916 O O . PHE A 1 118 ? -31.241 -11.184 41.767 1.00 88.50 118 PHE A O 1
ATOM 923 N N . GLN A 1 119 ? -31.053 -9.983 39.875 1.00 86.69 119 GLN A N 1
ATOM 924 C CA . GLN A 1 119 ? -32.322 -9.270 40.042 1.00 86.69 119 GLN A CA 1
ATOM 925 C C . GLN A 1 119 ? -33.531 -10.200 40.005 1.00 86.69 119 GLN A C 1
ATOM 927 O O . GLN A 1 119 ? -34.426 -10.062 40.834 1.00 86.69 119 GLN A O 1
ATOM 932 N N . ASN A 1 120 ? -33.552 -11.158 39.075 1.00 87.06 120 ASN A N 1
ATOM 933 C CA . ASN A 1 120 ? -34.649 -12.120 38.969 1.00 87.06 120 ASN A CA 1
ATOM 934 C C . ASN A 1 120 ? -34.780 -12.984 40.232 1.00 87.06 120 ASN A C 1
ATOM 936 O O . ASN A 1 120 ? -35.889 -13.340 40.621 1.00 87.06 120 ASN A O 1
ATOM 940 N N . LEU A 1 121 ? -33.654 -13.310 40.872 1.00 89.81 121 LEU A N 1
ATOM 941 C CA . LEU A 1 121 ? -33.623 -14.078 42.118 1.00 89.81 121 LEU A CA 1
ATOM 942 C C . LEU A 1 121 ? -33.927 -13.234 43.364 1.00 89.81 121 LEU A C 1
ATOM 944 O O . LEU A 1 121 ? -34.316 -13.799 44.380 1.00 89.81 121 LEU A O 1
ATOM 948 N N . ASN A 1 122 ? -33.760 -11.909 43.300 1.00 86.81 122 ASN A N 1
ATOM 949 C CA . ASN A 1 122 ? -33.924 -11.007 44.442 1.00 86.81 122 ASN A CA 1
ATOM 950 C C . ASN A 1 122 ? -34.792 -9.790 44.061 1.00 86.81 122 ASN A C 1
ATOM 952 O O . ASN A 1 122 ? -34.262 -8.686 43.907 1.00 86.81 122 ASN A O 1
ATOM 956 N N . PRO A 1 123 ? -36.121 -9.947 43.911 1.00 82.44 123 PRO A N 1
ATOM 957 C CA . PRO A 1 123 ? -36.995 -8.859 43.470 1.00 82.44 123 PRO A CA 1
ATOM 958 C C . PRO A 1 123 ? -37.011 -7.670 44.441 1.00 82.44 123 PRO A C 1
ATOM 960 O O . PRO A 1 123 ? -36.991 -6.519 44.006 1.00 82.44 123 PRO A O 1
ATOM 963 N N . GLU A 1 124 ? -36.962 -7.929 45.754 1.00 85.19 124 GLU A N 1
ATOM 964 C CA . GLU A 1 124 ? -36.907 -6.885 46.791 1.00 85.19 124 GLU A CA 1
ATOM 965 C C . GLU A 1 124 ? -35.613 -6.056 46.792 1.00 85.19 124 GLU A C 1
ATOM 967 O O . GLU A 1 124 ? -35.543 -5.022 47.456 1.00 85.19 124 GLU A O 1
ATOM 972 N N . PHE A 1 125 ? -34.581 -6.462 46.044 1.00 81.00 125 PHE A N 1
ATOM 973 C CA . PHE A 1 125 ? -33.313 -5.734 45.964 1.00 81.00 125 PHE A CA 1
ATOM 974 C C . PHE A 1 125 ? -33.483 -4.292 45.462 1.00 81.00 125 PHE A C 1
ATOM 976 O O . PHE A 1 125 ? -32.704 -3.409 45.825 1.00 81.00 125 PHE A O 1
ATOM 983 N N . GLN A 1 126 ? -34.503 -4.034 44.640 1.00 71.44 126 GLN A N 1
ATOM 984 C CA . GLN A 1 126 ? -34.763 -2.701 44.091 1.00 71.44 126 GLN A CA 1
ATOM 985 C C . GLN A 1 126 ? -35.089 -1.668 45.178 1.00 71.44 126 GLN A C 1
ATOM 987 O O . GLN A 1 126 ? -34.701 -0.506 45.045 1.00 71.44 126 GLN A O 1
ATOM 992 N N . ASP A 1 127 ? -35.709 -2.110 46.273 1.00 80.00 127 ASP A N 1
ATOM 993 C CA . ASP A 1 127 ? -36.114 -1.264 47.397 1.00 80.00 127 ASP A CA 1
ATOM 994 C C . ASP A 1 127 ? -35.059 -1.223 48.521 1.00 80.00 127 ASP A C 1
ATOM 996 O O . ASP A 1 127 ? -35.221 -0.518 49.519 1.00 80.00 127 ASP A O 1
ATOM 1000 N N . GLN A 1 128 ? -33.942 -1.948 48.367 1.00 79.31 128 GLN A N 1
ATOM 1001 C CA . GLN A 1 128 ? -32.854 -1.976 49.343 1.00 79.31 128 GLN A CA 1
ATOM 1002 C C . GLN A 1 128 ? -31.887 -0.792 49.195 1.00 79.31 128 GLN A C 1
ATOM 1004 O O . GLN A 1 128 ? -31.612 -0.264 48.110 1.00 79.31 128 GLN A O 1
ATOM 1009 N N . MET A 1 129 ? -31.294 -0.394 50.322 1.00 70.75 129 MET A N 1
ATOM 1010 C CA . MET A 1 129 ? -30.301 0.677 50.377 1.00 70.75 129 MET A CA 1
ATOM 1011 C C . MET A 1 129 ? -29.065 0.318 49.531 1.00 70.75 129 MET A C 1
ATOM 1013 O O . MET A 1 129 ? -28.362 -0.645 49.815 1.00 70.75 129 MET A O 1
ATOM 1017 N N . GLY A 1 130 ? -28.790 1.111 48.490 1.00 75.69 130 GLY A N 1
ATOM 1018 C CA . GLY A 1 130 ? -27.683 0.885 47.546 1.00 75.69 130 GLY A CA 1
ATOM 1019 C C . GLY A 1 130 ? -28.106 0.318 46.184 1.00 75.69 130 GLY A C 1
ATOM 1020 O O . GLY A 1 130 ? -27.376 0.518 45.208 1.00 75.69 130 GLY A O 1
ATOM 1021 N N . GLY A 1 131 ? -29.310 -0.261 46.074 1.00 80.12 131 GLY A N 1
ATOM 1022 C CA . GLY A 1 131 ? -29.848 -0.814 44.824 1.00 80.12 131 GLY A CA 1
ATOM 1023 C C . GLY A 1 131 ? -29.935 0.225 43.703 1.00 80.12 131 GLY A C 1
ATOM 1024 O O . GLY A 1 131 ? -29.451 -0.004 42.594 1.00 80.12 131 GLY A O 1
ATOM 1025 N N . ALA A 1 132 ? -30.415 1.434 44.013 1.00 82.00 132 ALA A N 1
ATOM 1026 C CA . ALA A 1 132 ? -30.513 2.538 43.053 1.00 82.00 132 ALA A CA 1
ATOM 1027 C C . ALA A 1 132 ? -29.157 2.970 42.453 1.00 82.00 132 ALA A C 1
ATOM 1029 O O . ALA A 1 132 ? -29.079 3.339 41.277 1.00 82.00 132 ALA A O 1
ATOM 1030 N N . ARG A 1 133 ? -28.065 2.916 43.233 1.00 85.56 133 ARG A N 1
ATOM 1031 C CA . ARG A 1 133 ? -26.720 3.273 42.746 1.00 85.56 133 ARG A CA 1
ATOM 1032 C C . ARG A 1 133 ? -26.172 2.197 41.809 1.00 85.56 133 ARG A C 1
ATOM 1034 O O . ARG A 1 133 ? -25.588 2.546 40.784 1.00 85.56 133 ARG A O 1
ATOM 1041 N N . LEU A 1 134 ? -26.386 0.923 42.139 1.00 84.88 134 LEU A N 1
ATOM 1042 C CA . LEU A 1 134 ? -25.961 -0.202 41.307 1.00 84.88 134 LEU A CA 1
ATOM 1043 C C . LEU A 1 134 ? -26.755 -0.264 39.995 1.00 84.88 134 LEU A C 1
ATOM 1045 O O . LEU A 1 134 ? -26.158 -0.359 38.928 1.00 84.88 134 LEU A O 1
ATOM 1049 N N . LEU A 1 135 ? -28.077 -0.077 40.054 1.00 85.31 135 LEU A N 1
ATOM 1050 C CA . LEU A 1 135 ? -28.949 0.050 38.881 1.00 85.31 135 LEU A CA 1
ATOM 1051 C C . LEU A 1 135 ? -28.468 1.141 37.918 1.00 85.31 135 LEU A C 1
ATOM 1053 O O . LEU A 1 135 ? -28.381 0.929 36.709 1.00 85.31 135 LEU A O 1
ATOM 1057 N N . LYS A 1 136 ? -28.112 2.313 38.457 1.00 87.50 136 LYS A N 1
ATOM 1058 C CA . LYS A 1 136 ? -27.573 3.416 37.655 1.00 87.50 136 LYS A CA 1
ATOM 1059 C C . LYS A 1 136 ? -26.238 3.050 36.995 1.00 87.50 136 LYS A C 1
ATOM 1061 O O . LYS A 1 136 ? -26.023 3.418 35.842 1.00 87.50 136 LYS A O 1
ATOM 1066 N N . ALA A 1 137 ? -25.356 2.343 37.704 1.00 87.88 137 ALA A N 1
ATOM 1067 C CA . ALA A 1 137 ? -24.075 1.893 37.162 1.00 87.88 137 ALA A CA 1
ATOM 1068 C C . ALA A 1 137 ? -24.260 0.866 36.030 1.00 87.88 137 ALA A C 1
ATOM 1070 O O . ALA A 1 137 ? -23.653 1.024 34.973 1.00 87.88 137 ALA A O 1
ATOM 1071 N N . ILE A 1 138 ? -25.154 -0.113 36.203 1.00 90.25 138 ILE A N 1
ATOM 1072 C CA . ILE A 1 138 ? -25.457 -1.127 35.182 1.00 90.25 138 ILE A CA 1
ATOM 1073 C C . ILE A 1 138 ? -26.085 -0.488 33.943 1.00 90.25 138 ILE A C 1
ATOM 1075 O O . ILE A 1 138 ? -25.614 -0.721 32.836 1.00 90.25 138 ILE A O 1
ATOM 1079 N N . LYS A 1 139 ? -27.046 0.426 34.111 1.00 88.44 139 LYS A N 1
ATOM 1080 C CA . LYS A 1 139 ? -27.637 1.161 32.981 1.00 88.44 139 LYS A CA 1
ATOM 1081 C C . LYS A 1 139 ? -26.600 1.990 32.208 1.00 88.44 139 LYS A C 1
ATOM 1083 O O . LYS A 1 139 ? -26.673 2.129 30.985 1.00 88.44 139 LYS A O 1
ATOM 1088 N N . SER A 1 140 ? -25.606 2.542 32.909 1.00 88.25 140 SER A N 1
ATOM 1089 C CA . SER A 1 140 ? -24.473 3.201 32.253 1.00 88.25 140 SER A CA 1
ATOM 1090 C C . SER A 1 140 ? -23.606 2.203 31.480 1.00 88.25 140 SER A C 1
ATOM 1092 O O . SER A 1 140 ? -23.179 2.523 30.372 1.00 88.25 140 SER A O 1
ATOM 1094 N N . ALA A 1 141 ? -23.358 1.014 32.034 1.00 88.50 141 ALA A N 1
ATOM 1095 C CA . ALA A 1 141 ? -22.599 -0.043 31.373 1.00 88.50 141 ALA A CA 1
ATOM 1096 C C . ALA A 1 141 ? -23.315 -0.554 30.109 1.00 88.50 141 ALA A C 1
ATOM 1098 O O . ALA A 1 141 ? -22.683 -0.666 29.064 1.00 88.50 141 ALA A O 1
ATOM 1099 N N . GLU A 1 142 ? -24.638 -0.741 30.154 1.00 88.44 142 GLU A N 1
ATOM 1100 C CA . GLU A 1 142 ? -25.475 -1.087 28.993 1.00 88.44 142 GLU A CA 1
ATOM 1101 C C . GLU A 1 142 ? -25.379 -0.042 27.877 1.00 88.44 142 GLU A C 1
ATOM 1103 O O . GLU A 1 142 ? -25.240 -0.379 26.702 1.00 88.44 142 GLU A O 1
ATOM 1108 N N . THR A 1 143 ? -25.410 1.244 28.243 1.00 89.25 143 THR A N 1
ATOM 1109 C CA . THR A 1 143 ? -25.301 2.346 27.276 1.00 89.25 143 THR A CA 1
ATOM 1110 C C . THR A 1 143 ? -23.933 2.345 26.589 1.00 89.25 143 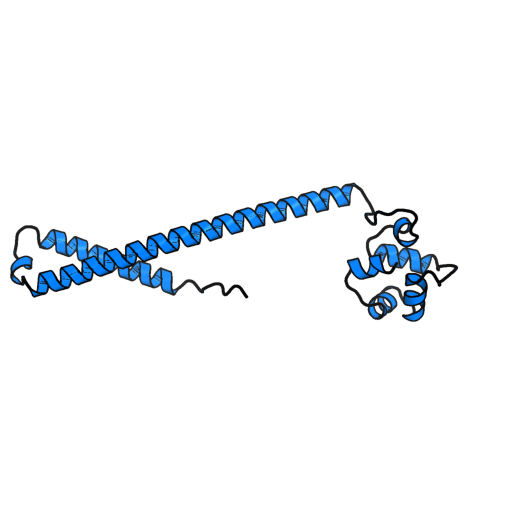THR A C 1
ATOM 1112 O O . THR A 1 143 ? -23.845 2.538 25.374 1.00 89.25 143 THR A O 1
ATOM 1115 N N . ILE A 1 144 ? -22.863 2.116 27.358 1.00 86.69 144 ILE A N 1
ATOM 1116 C CA . ILE A 1 144 ? -21.494 2.018 26.840 1.00 86.69 144 ILE A CA 1
ATOM 1117 C C . ILE A 1 144 ? -21.359 0.794 25.929 1.00 86.69 144 ILE A C 1
ATOM 1119 O O . ILE A 1 144 ? -20.858 0.936 24.814 1.00 86.69 144 ILE A O 1
ATOM 1123 N N . ASN A 1 145 ? -21.869 -0.364 26.356 1.00 86.69 145 ASN A N 1
ATOM 1124 C CA . ASN A 1 145 ? -21.862 -1.598 25.576 1.00 86.69 145 ASN A CA 1
ATOM 1125 C C . ASN A 1 145 ? -22.558 -1.383 24.224 1.00 86.69 145 ASN A C 1
ATOM 1127 O O . ASN A 1 145 ? -21.930 -1.525 23.180 1.00 86.69 145 ASN A O 1
ATOM 1131 N N . ALA A 1 146 ? -23.797 -0.878 24.228 1.00 85.25 146 ALA A N 1
ATOM 1132 C CA . ALA A 1 146 ? -24.570 -0.627 23.010 1.00 85.25 146 ALA A CA 1
ATOM 1133 C C . ALA A 1 146 ? -23.886 0.350 22.036 1.00 85.25 146 ALA A C 1
ATOM 1135 O O . ALA A 1 146 ? -23.998 0.197 20.816 1.00 85.25 146 ALA A O 1
ATOM 1136 N N . ARG A 1 147 ? -23.179 1.366 22.551 1.00 84.88 147 ARG A N 1
ATOM 1137 C CA . ARG A 1 147 ? -22.425 2.316 21.721 1.00 84.88 147 ARG A CA 1
ATOM 1138 C C . ARG A 1 147 ? -21.201 1.660 21.083 1.00 84.88 147 ARG A C 1
ATOM 1140 O O . ARG A 1 147 ? -20.995 1.802 19.880 1.00 84.88 147 ARG A O 1
ATOM 1147 N N . LEU A 1 148 ? -20.424 0.926 21.871 1.00 77.12 148 LEU A N 1
ATOM 1148 C CA . LEU A 1 148 ? -19.201 0.271 21.416 1.00 77.12 148 LEU A CA 1
ATOM 1149 C C . LEU A 1 148 ? -19.484 -0.888 20.447 1.00 77.12 148 LEU A C 1
ATOM 1151 O O . LEU A 1 148 ? -18.745 -1.061 19.479 1.00 77.12 148 LEU A O 1
ATOM 1155 N N . THR A 1 149 ? -20.581 -1.636 20.626 1.00 78.75 149 THR A N 1
ATOM 1156 C CA . THR A 1 149 ? -20.999 -2.668 19.661 1.00 78.75 149 THR A CA 1
ATOM 1157 C C . THR A 1 149 ? -21.310 -2.054 18.293 1.00 78.75 149 THR A C 1
ATOM 1159 O O . THR A 1 149 ? -20.871 -2.584 17.273 1.00 78.75 149 THR A O 1
ATOM 1162 N N . ARG A 1 150 ? -21.999 -0.900 18.253 1.00 77.12 150 ARG A N 1
ATOM 1163 C CA . ARG A 1 150 ? -22.307 -0.184 17.000 1.00 77.12 150 ARG A CA 1
ATOM 1164 C C . ARG A 1 150 ? -21.045 0.300 16.286 1.00 77.12 150 ARG A C 1
ATOM 1166 O O . ARG A 1 150 ? -20.929 0.122 15.074 1.00 77.12 150 ARG A O 1
ATOM 1173 N N . GLU A 1 151 ? -20.100 0.877 17.026 1.00 70.50 151 GLU A N 1
ATOM 1174 C CA . GLU A 1 151 ? -18.828 1.361 16.470 1.00 70.50 151 GLU A CA 1
ATOM 1175 C C . GLU A 1 151 ? -17.942 0.216 15.939 1.00 70.50 151 GLU A C 1
ATOM 1177 O O . GLU A 1 151 ? -17.268 0.396 14.923 1.00 70.50 151 GLU A O 1
ATOM 1182 N N . ASN A 1 152 ? -17.997 -0.980 16.541 1.00 65.19 152 ASN A N 1
ATOM 1183 C CA . ASN A 1 152 ? -17.286 -2.164 16.040 1.00 65.19 152 ASN A CA 1
ATOM 1184 C C . ASN A 1 152 ? -17.939 -2.797 14.798 1.00 65.19 152 ASN A C 1
ATOM 1186 O O . ASN A 1 152 ? -17.224 -3.243 13.905 1.00 65.19 152 ASN A O 1
ATOM 1190 N N . THR A 1 153 ? -19.272 -2.795 14.678 1.00 58.56 153 THR A N 1
ATOM 1191 C CA . THR A 1 153 ? -19.966 -3.309 13.475 1.00 58.56 153 THR A CA 1
ATOM 1192 C C . THR A 1 153 ? -19.828 -2.410 12.238 1.00 58.56 153 THR A C 1
ATOM 1194 O O . THR A 1 153 ? -20.091 -2.857 11.126 1.00 58.56 153 THR A O 1
ATOM 1197 N N . GLY A 1 154 ? -19.423 -1.146 12.413 1.00 51.31 154 GLY A N 1
ATOM 1198 C CA . GLY A 1 154 ? -19.323 -0.154 11.335 1.00 51.31 154 GLY A CA 1
ATOM 1199 C C . GLY A 1 154 ? -17.965 -0.068 10.629 1.00 51.31 154 GLY A C 1
ATOM 1200 O O . GLY A 1 154 ? -17.848 0.681 9.660 1.00 51.31 154 GLY A O 1
ATOM 1201 N N . LYS A 1 155 ? -16.932 -0.794 11.080 1.00 45.66 155 LYS A N 1
ATOM 1202 C CA . LYS A 1 155 ? -15.619 -0.796 10.417 1.00 45.66 155 LYS A CA 1
ATOM 1203 C C . LYS A 1 155 ? -15.544 -1.964 9.426 1.00 45.66 155 LYS A C 1
ATOM 1205 O O . LYS A 1 155 ? -15.550 -3.111 9.871 1.00 45.66 155 LYS A O 1
ATOM 1210 N N . PRO A 1 156 ? -15.478 -1.718 8.103 1.00 40.72 156 PRO A N 1
ATOM 1211 C CA . PRO A 1 156 ? -15.281 -2.792 7.143 1.00 40.72 156 PRO A CA 1
ATOM 1212 C C . PRO A 1 156 ? -13.931 -3.451 7.428 1.00 40.72 156 PRO A C 1
ATOM 1214 O O . PRO A 1 156 ? -12.908 -2.771 7.529 1.00 40.72 156 PRO A O 1
ATOM 1217 N N . GLN A 1 157 ? -13.940 -4.776 7.576 1.00 42.78 157 GLN A N 1
ATOM 1218 C CA . GLN A 1 157 ? -12.714 -5.559 7.564 1.00 42.78 157 GLN A CA 1
ATOM 1219 C C . GLN A 1 157 ? -12.041 -5.305 6.214 1.00 42.78 157 GLN A C 1
ATOM 1221 O O . GLN A 1 157 ? -12.579 -5.668 5.165 1.00 42.78 157 GLN A O 1
ATOM 1226 N N . LEU A 1 158 ? -10.908 -4.603 6.235 1.00 39.56 158 LEU A N 1
ATOM 1227 C CA . LEU A 1 158 ? -10.031 -4.483 5.080 1.00 39.56 158 LEU A CA 1
ATOM 1228 C C . LEU A 1 158 ? -9.551 -5.896 4.758 1.00 39.56 158 LEU A C 1
ATOM 1230 O O . LEU A 1 158 ? -8.662 -6.431 5.409 1.00 39.56 158 LEU A O 1
ATOM 1234 N N . ASN A 1 159 ? -10.232 -6.508 3.795 1.00 35.84 159 ASN A N 1
ATOM 1235 C CA . ASN A 1 159 ? -9.920 -7.815 3.253 1.00 35.84 159 ASN A CA 1
ATOM 1236 C C . ASN A 1 159 ? -8.568 -7.693 2.538 1.00 35.84 159 ASN A C 1
ATOM 1238 O O . ASN A 1 159 ? -8.498 -7.230 1.399 1.00 35.84 159 ASN A O 1
ATOM 1242 N N . THR A 1 160 ? -7.490 -8.046 3.229 1.00 38.88 160 THR A N 1
ATOM 1243 C CA . THR A 1 160 ? -6.174 -8.264 2.633 1.00 38.88 160 THR A CA 1
ATOM 1244 C C . THR A 1 160 ? -6.249 -9.540 1.797 1.00 38.88 160 THR A C 1
ATOM 1246 O O . THR A 1 160 ? -6.272 -10.650 2.326 1.00 38.88 160 THR A O 1
ATOM 1249 N N . ARG A 1 161 ? -6.366 -9.358 0.479 1.00 36.00 161 ARG A N 1
ATOM 1250 C CA . ARG A 1 161 ? -6.038 -10.365 -0.534 1.00 36.00 161 ARG A CA 1
ATOM 1251 C C . ARG A 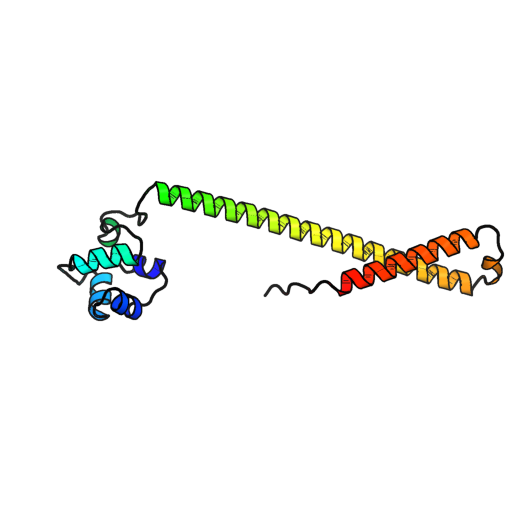1 161 ? -4.592 -10.203 -0.965 1.00 36.00 161 ARG A C 1
ATOM 1253 O O . ARG A 1 161 ? -4.150 -9.035 -1.033 1.00 36.00 161 ARG A O 1
#

Radius of gyration: 34.36 Å; chains: 1; bounding box: 68×27×88 Å

Secondary structure (DSSP, 8-state):
-HHHHHHTT--HHHHHHHTTS-HHHHHHHHTT--SSPPHHHHHHHHHHHT--HHHHTTS-S---S-HHHHHHHHHHHHHHHHHHHHHHHHHHHHHHHHHHHHHHHHHHHHHHHHHHHHHHH-GGGGGSTTHHHHHHHHHHHHHHHHHHHHHHHTS------